Protein AF-G1VXK4-F1 (afdb_monomer)

Sequence (100 aa):
MMKHANIMLNVMNDVITPEDAVEEVRRMSDPVVYVRVPFDEMVLITRKSGYVESYDALQLTREWLHTPEDVFIRQYGFKWQPPETCIKTVLGKESKKWKD

Solvent-accessible surface area (backbone atoms only — not comparable to full-atom values): 6367 Å² total; per-residue (Å²): 133,86,78,77,61,81,60,78,80,84,59,86,90,60,83,65,44,77,63,57,52,51,57,53,44,69,72,41,94,55,55,65,41,59,42,76,42,100,90,50,50,34,36,39,32,46,44,97,87,74,50,69,49,78,42,56,37,54,60,49,40,49,50,53,76,77,37,58,68,71,58,44,28,68,74,74,70,49,90,82,79,73,56,69,66,46,52,52,50,55,66,52,57,75,75,63,76,79,85,128

Secondary structure (DSSP, 8-state):
-----------TT----HHHHHHHHHHS--SEEEEE-SS-EEEEEE-TTS-EEEEEHHHHHHHHHHS-HHHHHHHHSS-----HHHHHHHHHGGG-----

Nearest PDB structures (foldseek):
  6dqs-assembly1_D  TM=4.886E-01  e=3.356E-01  Homo sapiens
  8tkf-assembly1_A  TM=5.280E-01  e=5.584E-01  Homo sapiens
  6dr0-assembly1_C  TM=4.794E-01  e=8.181E-01  Homo sapiens
  8tkd-assembly1_A  TM=5.214E-01  e=1.756E+00  Homo sapiens
  6dqv-assembly1_A  TM=4.675E-01  e=1.871E+00  Homo sapiens

Radius of gyration: 14.8 Å; Cα contacts (8 Å, |Δi|>4): 103; chains: 1; bounding box: 38×31×47 Å

Mean predicted aligned error: 10.85 Å

pLDDT: mean 70.2, std 16.8, range [33.59, 91.75]

Structure (mmCIF, N/CA/C/O backbone):
data_AF-G1VXK4-F1
#
_entry.id   AF-G1VXK4-F1
#
loop_
_atom_site.group_PDB
_atom_site.id
_atom_site.type_symbol
_atom_site.label_atom_id
_atom_site.label_alt_id
_atom_site.label_comp_id
_atom_site.label_asym_id
_atom_site.label_entity_id
_atom_site.label_seq_id
_atom_site.pdbx_PDB_ins_code
_atom_site.Cartn_x
_atom_site.Cartn_y
_atom_site.Cartn_z
_atom_site.occupancy
_atom_site.B_iso_or_equiv
_atom_site.auth_seq_id
_atom_site.auth_comp_id
_atom_site.auth_asym_id
_atom_site.auth_atom_id
_atom_site.pdbx_PDB_model_num
ATOM 1 N N . MET A 1 1 ? -10.698 -12.811 -6.889 1.00 33.59 1 MET A N 1
ATOM 2 C CA . MET A 1 1 ? -9.793 -12.919 -5.726 1.00 33.59 1 MET A CA 1
ATOM 3 C C . MET A 1 1 ? -8.425 -12.427 -6.168 1.00 33.59 1 MET A C 1
ATOM 5 O O . MET A 1 1 ? -7.770 -13.133 -6.922 1.00 33.59 1 MET A O 1
ATOM 9 N N . MET A 1 2 ? -8.047 -11.198 -5.805 1.00 35.06 2 MET A N 1
ATOM 10 C CA . MET A 1 2 ? -6.675 -10.714 -6.005 1.00 35.06 2 MET A CA 1
ATOM 11 C C . MET A 1 2 ? -5.779 -11.490 -5.039 1.00 35.06 2 MET A C 1
ATOM 13 O O . MET A 1 2 ? -6.009 -11.469 -3.831 1.00 35.06 2 MET A O 1
ATOM 17 N N . LYS A 1 3 ? -4.826 -12.256 -5.572 1.00 36.34 3 LYS A N 1
ATOM 18 C CA . LYS A 1 3 ? -3.789 -12.887 -4.759 1.00 36.34 3 LYS A CA 1
ATOM 19 C C . LYS A 1 3 ? -2.800 -11.783 -4.414 1.00 36.34 3 LYS A C 1
ATOM 21 O O . LYS A 1 3 ? -2.017 -11.398 -5.265 1.00 36.34 3 LYS A O 1
ATOM 26 N N . HIS A 1 4 ? -2.857 -11.262 -3.193 1.00 40.41 4 HIS A N 1
ATOM 27 C CA . HIS A 1 4 ? -1.796 -10.397 -2.692 1.00 40.41 4 HIS A CA 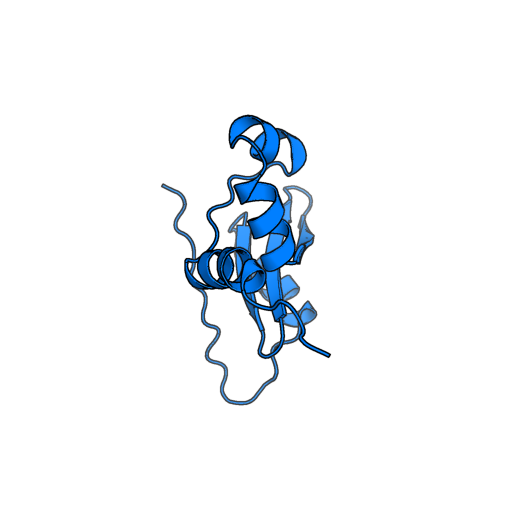1
ATOM 28 C C . HIS A 1 4 ? -0.515 -11.233 -2.640 1.00 40.41 4 HIS A C 1
ATOM 30 O O . HIS A 1 4 ? -0.370 -12.104 -1.779 1.00 40.41 4 HIS A O 1
ATOM 36 N N . ALA A 1 5 ? 0.374 -11.034 -3.611 1.00 44.16 5 ALA A N 1
ATOM 37 C CA . ALA A 1 5 ? 1.698 -11.620 -3.575 1.00 44.16 5 ALA A CA 1
ATOM 38 C C . ALA A 1 5 ? 2.446 -10.951 -2.416 1.00 44.16 5 ALA A C 1
ATOM 40 O O . ALA A 1 5 ? 2.848 -9.794 -2.495 1.00 44.16 5 ALA A O 1
ATOM 41 N N . ASN A 1 6 ? 2.556 -11.663 -1.297 1.00 44.28 6 ASN A N 1
ATOM 42 C CA . ASN A 1 6 ? 3.342 -11.228 -0.152 1.00 44.28 6 ASN A CA 1
ATOM 43 C C . ASN A 1 6 ? 4.797 -11.595 -0.456 1.00 44.28 6 ASN A C 1
ATOM 45 O O . ASN A 1 6 ? 5.294 -12.644 -0.044 1.00 44.28 6 ASN A O 1
ATOM 49 N N . ILE A 1 7 ? 5.432 -10.798 -1.312 1.00 48.62 7 ILE A N 1
ATOM 50 C CA . ILE A 1 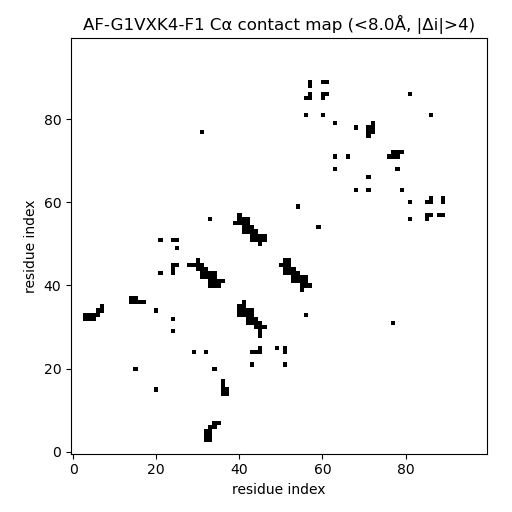7 ? 6.789 -11.066 -1.773 1.00 48.62 7 ILE A CA 1
ATOM 51 C C . ILE A 1 7 ? 7.739 -10.552 -0.699 1.00 48.62 7 ILE A C 1
ATOM 53 O O . ILE A 1 7 ? 8.207 -9.419 -0.730 1.00 48.62 7 ILE A O 1
ATOM 57 N N . MET A 1 8 ? 8.016 -11.400 0.291 1.00 45.53 8 MET A N 1
ATOM 58 C CA . MET A 1 8 ? 9.230 -11.250 1.084 1.00 45.53 8 MET A CA 1
ATOM 59 C C . MET A 1 8 ? 10.391 -11.685 0.190 1.00 45.53 8 MET 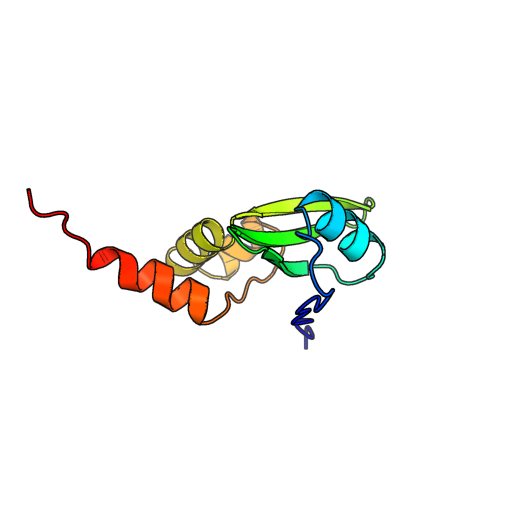A C 1
ATOM 61 O O . MET A 1 8 ? 10.692 -12.875 0.094 1.00 45.53 8 MET A O 1
ATOM 65 N N . LEU A 1 9 ? 10.999 -10.724 -0.510 1.00 47.28 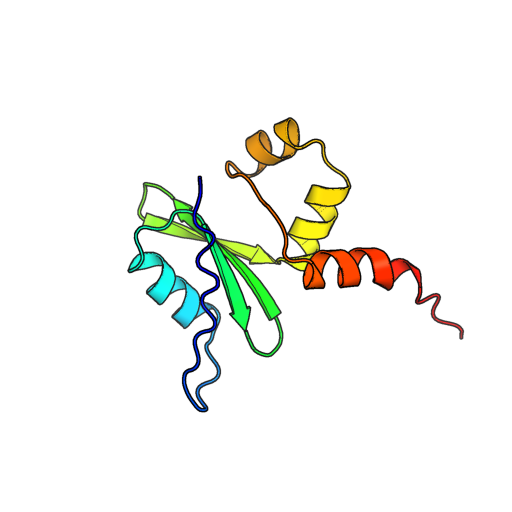9 LEU A N 1
ATOM 66 C CA . LEU A 1 9 ? 12.232 -10.939 -1.260 1.00 47.28 9 LEU A CA 1
ATOM 67 C C . LEU A 1 9 ? 13.353 -11.247 -0.263 1.00 47.28 9 LEU A C 1
ATOM 69 O O . LEU A 1 9 ? 14.015 -10.363 0.270 1.00 47.28 9 LEU A O 1
ATOM 73 N N . ASN A 1 10 ? 13.522 -12.531 0.040 1.00 41.59 10 ASN A N 1
ATOM 74 C CA . ASN A 1 10 ? 14.581 -13.029 0.903 1.00 41.59 10 ASN A CA 1
ATOM 75 C C . ASN A 1 10 ? 15.868 -13.180 0.082 1.00 41.59 10 ASN A C 1
ATOM 77 O O . ASN A 1 10 ? 16.326 -14.295 -0.169 1.00 41.59 10 ASN A O 1
ATOM 81 N N . VAL A 1 11 ? 16.428 -12.056 -0.370 1.00 44.03 11 VAL A N 1
ATOM 82 C CA . VAL A 1 11 ? 17.771 -12.019 -0.952 1.00 44.03 11 VAL A CA 1
ATOM 83 C C . VAL A 1 11 ? 18.725 -11.683 0.184 1.00 44.03 11 VAL A C 1
ATOM 85 O O . VAL A 1 11 ? 18.691 -10.602 0.763 1.00 44.03 11 VAL A O 1
ATOM 88 N N . MET A 1 12 ? 19.507 -12.680 0.586 1.00 36.31 12 MET A N 1
ATOM 89 C CA . MET A 1 12 ? 20.525 -12.559 1.621 1.00 36.31 12 MET A CA 1
ATOM 90 C C . MET A 1 12 ? 21.428 -11.349 1.323 1.00 36.31 12 MET A C 1
ATOM 92 O O . MET A 1 12 ? 22.199 -11.388 0.376 1.00 36.31 12 MET A O 1
ATOM 96 N N . ASN A 1 13 ? 21.372 -10.325 2.178 1.00 41.97 13 ASN A N 1
ATOM 97 C CA . ASN A 1 13 ? 22.352 -9.235 2.293 1.00 41.97 13 ASN A CA 1
ATOM 98 C C . ASN A 1 13 ? 22.433 -8.144 1.207 1.00 41.97 13 ASN A C 1
ATOM 100 O O . ASN A 1 13 ? 23.309 -7.290 1.332 1.00 41.97 13 ASN A O 1
ATOM 104 N N . ASP A 1 14 ? 21.523 -8.077 0.238 1.00 46.38 14 ASP A N 1
ATOM 105 C CA . ASP A 1 14 ? 21.409 -6.892 -0.624 1.00 46.38 14 ASP A CA 1
ATOM 106 C C . ASP A 1 14 ? 20.244 -6.027 -0.142 1.00 46.38 14 ASP A C 1
ATOM 108 O O . ASP A 1 14 ? 19.104 -6.482 -0.023 1.00 46.38 14 ASP A O 1
ATOM 112 N N . VAL A 1 15 ? 20.543 -4.776 0.211 1.00 53.62 15 VAL A N 1
ATOM 113 C CA . VAL A 1 15 ? 19.527 -3.769 0.521 1.00 53.62 15 VAL A CA 1
ATOM 114 C C . VAL A 1 15 ? 18.732 -3.553 -0.762 1.00 53.62 15 VAL A C 1
ATOM 116 O O . VAL A 1 15 ? 19.162 -2.795 -1.622 1.00 53.62 15 VAL A O 1
ATOM 119 N N . ILE A 1 16 ? 17.599 -4.245 -0.904 1.00 58.53 16 ILE A N 1
ATOM 120 C CA . ILE A 1 16 ? 16.706 -4.060 -2.049 1.00 58.53 16 ILE A CA 1
ATOM 121 C C . ILE A 1 16 ? 16.291 -2.600 -2.055 1.00 58.53 16 ILE A C 1
ATOM 123 O O . ILE A 1 16 ? 15.629 -2.122 -1.125 1.00 58.53 16 ILE A O 1
ATOM 127 N N . THR A 1 17 ? 16.734 -1.887 -3.083 1.00 65.19 17 THR A N 1
ATOM 128 C CA . THR A 1 17 ? 16.385 -0.488 -3.245 1.00 65.19 17 THR A CA 1
ATOM 129 C C . THR A 1 17 ? 14.956 -0.388 -3.781 1.00 65.19 17 THR A C 1
ATOM 131 O O . THR A 1 17 ? 14.436 -1.328 -4.394 1.00 65.19 17 THR A O 1
ATOM 134 N N . PRO A 1 18 ? 14.281 0.753 -3.585 1.00 65.31 18 PRO A N 1
ATOM 135 C CA . PRO A 1 18 ? 13.005 1.018 -4.244 1.00 65.31 18 PRO A CA 1
ATOM 136 C C . PRO A 1 18 ? 13.056 0.825 -5.770 1.00 65.31 18 PRO A C 1
ATOM 138 O O . PRO A 1 18 ? 12.046 0.475 -6.375 1.00 65.31 18 PRO A O 1
ATOM 141 N N . GLU A 1 19 ? 14.221 1.030 -6.390 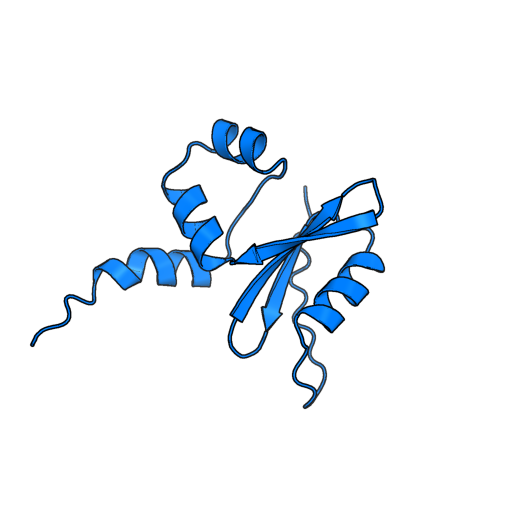1.00 69.25 19 GLU A N 1
ATOM 142 C CA . GLU A 1 19 ? 14.433 0.873 -7.832 1.00 69.25 19 GLU A CA 1
ATOM 143 C C . GLU A 1 19 ? 14.420 -0.606 -8.247 1.00 69.25 19 GLU A C 1
ATOM 145 O O . GLU A 1 19 ? 13.685 -0.968 -9.169 1.00 69.25 19 GLU A O 1
ATOM 150 N N . ASP A 1 20 ? 15.114 -1.476 -7.503 1.00 70.12 20 ASP A N 1
ATOM 151 C CA . ASP A 1 20 ? 15.079 -2.935 -7.705 1.00 70.12 20 ASP A CA 1
ATOM 152 C C . ASP A 1 20 ? 13.651 -3.481 -7.586 1.00 70.12 20 ASP A C 1
ATOM 154 O O . ASP A 1 20 ? 13.196 -4.294 -8.394 1.00 70.12 20 ASP A O 1
ATOM 158 N N . ALA A 1 21 ? 12.905 -2.980 -6.600 1.00 68.69 21 ALA A N 1
ATOM 159 C CA . ALA A 1 21 ? 11.515 -3.352 -6.395 1.00 68.69 21 ALA A CA 1
ATOM 160 C C . ALA A 1 21 ? 10.623 -2.955 -7.586 1.00 68.69 21 ALA A C 1
ATOM 162 O O . ALA A 1 21 ? 9.760 -3.728 -8.000 1.00 68.69 21 ALA A O 1
ATOM 163 N N . VAL A 1 22 ? 10.840 -1.775 -8.174 1.00 69.44 22 VAL A N 1
ATOM 164 C CA . VAL A 1 22 ? 10.116 -1.321 -9.372 1.00 69.44 22 VAL A CA 1
ATOM 165 C C . VAL A 1 22 ? 10.433 -2.196 -10.585 1.00 69.44 22 VAL A C 1
ATOM 167 O O . VAL A 1 22 ? 9.518 -2.548 -11.337 1.00 69.44 22 VAL A O 1
ATOM 170 N N . GLU A 1 23 ? 11.695 -2.577 -10.784 1.00 72.38 23 GLU A N 1
ATOM 171 C CA . GLU A 1 23 ? 12.083 -3.476 -11.876 1.00 72.38 23 GLU A CA 1
ATOM 172 C C . GLU A 1 23 ? 11.479 -4.876 -11.724 1.00 72.38 23 GLU A C 1
ATOM 174 O O . GLU A 1 23 ? 10.974 -5.445 -12.698 1.00 72.38 23 GLU A O 1
ATOM 179 N N . GLU A 1 24 ? 11.463 -5.417 -10.507 1.00 69.56 24 GLU A N 1
ATOM 180 C CA . GLU A 1 24 ? 10.860 -6.716 -10.211 1.00 69.56 24 GLU A CA 1
ATOM 181 C C . GLU A 1 24 ? 9.341 -6.697 -10.458 1.00 69.56 24 GLU A C 1
ATOM 183 O O . GLU A 1 24 ? 8.780 -7.597 -11.092 1.00 69.56 24 GLU A O 1
ATOM 188 N N . VAL A 1 25 ? 8.670 -5.622 -10.038 1.00 69.75 25 VAL A N 1
ATOM 189 C CA . VAL A 1 25 ? 7.230 -5.419 -10.248 1.00 69.75 25 VAL A CA 1
ATOM 190 C C . VAL A 1 25 ? 6.879 -5.218 -11.721 1.00 69.75 25 VAL A C 1
ATOM 192 O O . VAL A 1 25 ? 5.813 -5.646 -12.145 1.00 69.75 25 VAL A O 1
ATOM 195 N N . ARG A 1 26 ? 7.770 -4.660 -12.550 1.00 66.06 26 ARG A N 1
ATOM 196 C CA . ARG A 1 26 ? 7.569 -4.655 -14.013 1.00 66.06 26 ARG A CA 1
ATOM 197 C C . ARG A 1 26 ? 7.608 -6.054 -14.623 1.00 66.06 26 ARG A C 1
ATOM 199 O O . ARG A 1 26 ? 6.936 -6.292 -15.626 1.00 66.06 26 ARG A O 1
ATOM 206 N N . ARG A 1 27 ? 8.412 -6.964 -14.065 1.00 65.44 27 ARG A N 1
ATOM 207 C CA . ARG A 1 27 ? 8.521 -8.354 -14.545 1.00 65.44 27 ARG A CA 1
ATOM 208 C C . ARG A 1 27 ? 7.327 -9.196 -14.114 1.00 65.44 27 ARG A C 1
ATOM 210 O O . ARG A 1 27 ? 6.905 -10.086 -14.851 1.00 65.44 27 ARG A O 1
ATOM 217 N N . MET A 1 28 ? 6.767 -8.913 -12.942 1.00 63.84 28 MET A N 1
ATOM 218 C CA . MET A 1 28 ? 5.555 -9.560 -12.459 1.00 63.84 28 MET A CA 1
ATOM 219 C C . MET A 1 28 ? 4.335 -8.885 -13.081 1.00 63.84 28 MET A C 1
ATOM 221 O O . MET A 1 28 ? 4.088 -7.709 -12.877 1.00 63.84 28 MET A O 1
ATOM 225 N N . SER A 1 29 ? 3.520 -9.617 -13.841 1.00 57.34 29 SER A N 1
ATOM 226 C CA . SER A 1 29 ? 2.283 -9.078 -14.442 1.00 57.34 29 SER A CA 1
ATOM 227 C C . SER A 1 29 ? 1.183 -8.727 -13.417 1.00 57.34 29 SER A C 1
ATOM 229 O O . SER A 1 29 ? 0.006 -8.662 -13.777 1.00 57.34 29 SER A O 1
ATOM 231 N N . ASP A 1 30 ? 1.539 -8.547 -12.144 1.00 61.16 30 ASP A N 1
ATOM 232 C CA . ASP A 1 30 ? 0.623 -8.212 -11.064 1.00 61.16 30 ASP A CA 1
ATOM 233 C C . ASP A 1 30 ? 0.388 -6.689 -11.031 1.00 61.16 30 ASP A C 1
ATOM 235 O O . ASP A 1 30 ? 1.340 -5.909 -11.127 1.00 61.16 30 ASP A O 1
ATOM 239 N N . PRO A 1 31 ? -0.869 -6.226 -10.934 1.00 68.62 31 PRO A N 1
ATOM 240 C CA . PRO A 1 31 ? -1.180 -4.804 -11.031 1.00 68.62 31 PRO A CA 1
ATOM 241 C C . PRO A 1 31 ? -0.786 -4.001 -9.785 1.00 68.62 31 PRO A C 1
ATOM 243 O O . PRO A 1 31 ? -0.613 -2.789 -9.899 1.00 68.62 31 PRO A O 1
ATOM 246 N N . VAL A 1 32 ? -0.676 -4.632 -8.609 1.00 69.62 32 VAL A N 1
ATOM 247 C CA . VAL A 1 32 ? -0.368 -3.954 -7.339 1.00 69.62 32 VAL A CA 1
ATOM 248 C C . VAL A 1 32 ? 0.483 -4.862 -6.462 1.00 69.62 32 VAL A C 1
ATOM 250 O O . VAL A 1 32 ? 0.046 -5.943 -6.074 1.00 69.62 32 VAL A O 1
ATOM 253 N N . VAL A 1 33 ? 1.667 -4.393 -6.084 1.00 72.94 33 VAL A N 1
ATOM 254 C CA . VAL A 1 33 ? 2.603 -5.135 -5.241 1.00 72.94 33 VAL A CA 1
ATOM 255 C C . VAL A 1 33 ? 2.937 -4.317 -4.004 1.00 72.94 33 VAL A C 1
ATOM 257 O O . VAL A 1 33 ? 3.298 -3.145 -4.083 1.00 72.94 33 VAL A O 1
ATOM 260 N N . TYR A 1 34 ? 2.808 -4.951 -2.844 1.00 70.38 34 TYR A N 1
ATOM 261 C CA . TYR A 1 34 ? 3.299 -4.401 -1.590 1.00 70.38 34 TYR A CA 1
ATOM 262 C C . TYR A 1 34 ? 4.758 -4.801 -1.404 1.00 70.38 34 TYR A C 1
ATOM 264 O O . TYR A 1 34 ? 5.077 -5.990 -1.434 1.00 70.38 34 TYR A O 1
ATOM 272 N N . VAL A 1 35 ? 5.627 -3.819 -1.193 1.00 71.00 35 VAL A N 1
ATOM 273 C CA . VAL A 1 35 ? 7.055 -4.036 -0.992 1.00 71.00 35 VAL A CA 1
ATOM 274 C C . VAL A 1 35 ? 7.461 -3.467 0.352 1.00 71.00 35 VAL A C 1
ATOM 276 O O . VAL A 1 35 ? 7.184 -2.317 0.682 1.00 71.00 35 VAL A O 1
ATOM 279 N N . ARG A 1 36 ? 8.159 -4.289 1.129 1.00 66.44 36 ARG A N 1
ATOM 280 C CA . ARG A 1 36 ? 8.770 -3.876 2.383 1.00 66.44 36 ARG A CA 1
ATOM 281 C C . ARG A 1 36 ? 10.279 -3.864 2.203 1.00 66.44 36 ARG A C 1
ATOM 283 O O . ARG A 1 36 ? 10.885 -4.927 2.097 1.00 66.44 36 ARG A O 1
ATOM 290 N N . VAL A 1 37 ? 10.860 -2.672 2.167 1.00 65.19 37 VAL A N 1
ATOM 291 C CA . VAL A 1 37 ? 12.312 -2.478 2.188 1.00 65.19 37 VAL A CA 1
ATOM 292 C C . VAL A 1 37 ? 12.766 -2.241 3.641 1.00 65.19 37 VAL A C 1
ATOM 294 O O . VAL A 1 37 ? 11.931 -2.002 4.516 1.00 65.19 37 VAL A O 1
ATOM 297 N N . PRO A 1 38 ? 14.066 -2.360 3.966 1.00 54.50 38 PRO A N 1
ATOM 298 C CA . PRO A 1 38 ? 14.533 -2.392 5.358 1.00 54.50 38 PRO A CA 1
ATOM 299 C C . PRO A 1 38 ? 14.148 -1.165 6.201 1.00 54.50 38 PRO A C 1
ATOM 301 O O . PRO A 1 38 ? 14.006 -1.288 7.417 1.00 54.50 38 PRO A O 1
ATOM 304 N N . PHE A 1 39 ? 13.963 -0.005 5.562 1.00 60.06 39 PHE A N 1
ATOM 305 C CA . PHE A 1 39 ? 13.653 1.267 6.223 1.00 60.06 39 PHE A CA 1
ATOM 306 C C . PHE A 1 39 ? 12.315 1.894 5.795 1.00 60.06 39 PHE A C 1
ATOM 308 O O . PHE A 1 39 ? 11.859 2.815 6.467 1.00 60.06 39 PHE A O 1
ATOM 315 N N . ASP A 1 40 ? 11.651 1.357 4.764 1.00 65.81 40 ASP A N 1
ATOM 316 C CA . ASP A 1 40 ? 10.426 1.919 4.181 1.00 65.81 40 ASP A CA 1
ATOM 317 C C . ASP A 1 40 ? 9.424 0.825 3.775 1.00 65.81 40 ASP A C 1
ATOM 319 O O . ASP A 1 40 ? 9.776 -0.303 3.421 1.00 65.81 40 ASP A O 1
ATOM 323 N N . GLU A 1 41 ? 8.139 1.166 3.819 1.00 76.44 41 GLU A N 1
ATOM 324 C CA . GLU A 1 41 ? 7.045 0.324 3.331 1.00 76.44 41 GLU A CA 1
ATOM 325 C C . GLU A 1 41 ? 6.403 1.034 2.135 1.00 76.44 41 GLU A C 1
ATOM 327 O O . GLU A 1 41 ? 5.948 2.170 2.252 1.00 76.44 41 GLU A O 1
ATOM 332 N N . MET A 1 42 ? 6.362 0.379 0.975 1.00 81.88 42 MET A N 1
ATOM 333 C CA . MET A 1 42 ? 5.926 0.982 -0.285 1.00 81.88 42 MET A CA 1
ATOM 334 C C . MET A 1 42 ? 4.872 0.128 -0.990 1.00 81.88 42 MET A C 1
ATOM 336 O O . MET A 1 42 ? 4.848 -1.099 -0.888 1.00 81.88 42 MET A O 1
ATOM 340 N N . VAL A 1 43 ? 4.003 0.786 -1.751 1.00 80.19 43 VAL A N 1
ATOM 341 C CA . VAL A 1 43 ? 3.046 0.147 -2.659 1.00 80.19 43 VAL A CA 1
ATOM 342 C C . VAL A 1 43 ? 3.417 0.529 -4.079 1.00 80.19 43 VAL A C 1
ATOM 344 O O . VAL A 1 43 ? 3.472 1.712 -4.410 1.00 80.19 43 VAL A O 1
ATOM 347 N N . LEU A 1 44 ? 3.674 -0.474 -4.910 1.00 81.75 44 LEU A N 1
ATOM 348 C CA . LEU A 1 44 ? 4.030 -0.313 -6.312 1.00 81.75 44 LEU A CA 1
ATOM 349 C C . LEU A 1 44 ? 2.863 -0.743 -7.195 1.00 81.75 44 LEU A C 1
ATOM 351 O O . LEU A 1 44 ? 2.267 -1.798 -6.977 1.00 81.75 44 LEU A O 1
ATOM 355 N N . ILE A 1 45 ? 2.527 0.073 -8.191 1.00 78.19 45 ILE A N 1
ATOM 356 C CA . ILE A 1 45 ? 1.364 -0.147 -9.056 1.00 78.19 45 ILE A CA 1
ATOM 357 C C . ILE A 1 45 ? 1.781 -0.094 -10.507 1.00 78.19 45 ILE A C 1
ATOM 359 O O . ILE A 1 45 ? 2.150 0.966 -11.012 1.00 78.19 45 ILE A O 1
ATOM 363 N N . THR A 1 46 ? 1.645 -1.220 -11.199 1.00 78.50 46 THR A N 1
ATOM 364 C CA . THR A 1 46 ? 1.912 -1.303 -12.633 1.00 78.50 46 THR A CA 1
ATOM 365 C C . THR A 1 46 ? 0.664 -0.907 -13.410 1.00 78.50 46 THR A C 1
ATOM 367 O O . THR A 1 46 ? -0.347 -1.614 -13.439 1.00 78.50 46 THR A O 1
ATOM 370 N N . ARG A 1 47 ? 0.721 0.244 -14.083 1.00 75.44 47 ARG A N 1
ATOM 371 C CA . ARG A 1 47 ? -0.333 0.690 -14.999 1.00 75.44 47 ARG A CA 1
ATOM 372 C C . ARG A 1 47 ? -0.242 -0.057 -16.329 1.00 75.44 47 ARG A C 1
ATOM 374 O O . ARG A 1 47 ? 0.819 -0.527 -16.729 1.00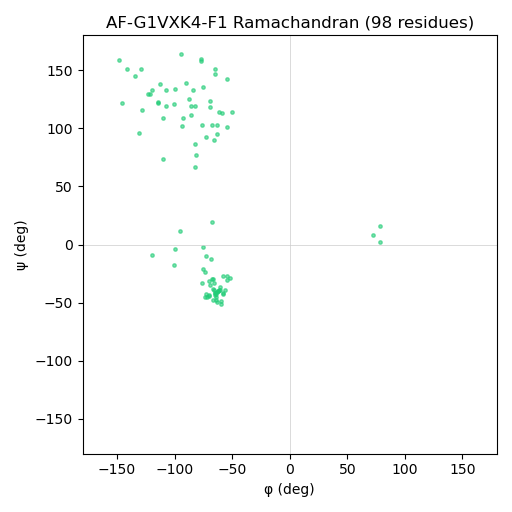 75.44 47 ARG A O 1
ATOM 381 N N . LYS A 1 48 ? -1.348 -0.075 -17.084 1.00 71.31 48 LYS A N 1
ATOM 382 C CA . LYS A 1 48 ? -1.413 -0.689 -18.429 1.00 71.31 48 LYS A CA 1
ATOM 383 C C . LYS A 1 48 ? -0.346 -0.164 -19.399 1.00 71.31 48 LYS A C 1
ATOM 385 O O . LYS A 1 48 ? 0.054 -0.892 -20.297 1.00 71.31 48 LYS A O 1
ATOM 390 N N . SER A 1 49 ? 0.121 1.070 -19.210 1.00 73.62 49 SER A N 1
ATOM 391 C CA . SER A 1 49 ? 1.190 1.678 -20.013 1.00 73.62 49 SER A CA 1
ATOM 392 C C . SER A 1 49 ? 2.600 1.165 -19.675 1.00 73.62 49 SER A C 1
ATOM 394 O O . SER A 1 49 ? 3.560 1.636 -20.272 1.00 73.62 49 SER A O 1
ATOM 396 N N . GLY A 1 50 ? 2.758 0.271 -18.691 1.00 70.31 50 GLY A N 1
ATOM 397 C CA . GLY A 1 50 ? 4.064 -0.179 -18.182 1.00 70.31 50 GLY A CA 1
ATOM 398 C C . GLY A 1 50 ? 4.740 0.807 -17.218 1.00 70.31 50 GLY A C 1
ATOM 399 O O . GLY A 1 50 ? 5.849 0.561 -16.740 1.00 70.31 50 GLY A O 1
ATOM 400 N N . TYR A 1 51 ? 4.077 1.926 -16.915 1.00 79.56 51 TYR A N 1
ATOM 401 C CA . TYR A 1 51 ? 4.513 2.862 -15.884 1.00 79.56 51 TYR A CA 1
ATOM 402 C C . TYR A 1 51 ? 4.220 2.285 -14.497 1.00 79.56 51 TYR A C 1
ATOM 404 O O . TYR A 1 51 ? 3.129 1.757 -14.275 1.00 79.56 51 TYR A O 1
ATOM 412 N N . VAL A 1 52 ? 5.191 2.395 -13.591 1.00 78.31 52 VAL A N 1
ATOM 413 C CA . VAL A 1 52 ? 5.053 1.963 -12.200 1.00 78.31 52 VAL A CA 1
ATOM 414 C C . VA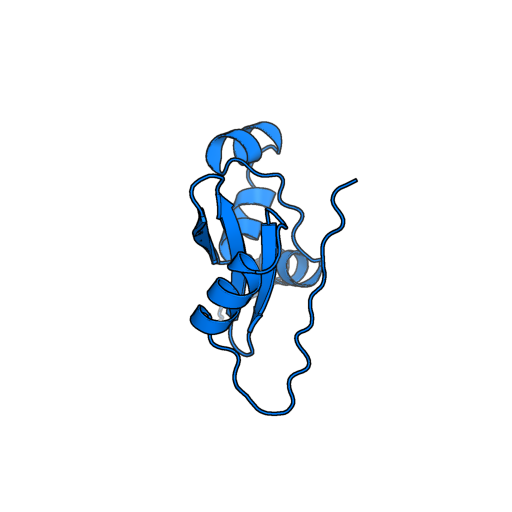L A 1 52 ? 4.960 3.205 -11.332 1.00 78.31 52 VAL A C 1
ATOM 416 O O . VAL A 1 52 ? 5.878 4.022 -11.327 1.00 78.31 52 VAL A O 1
ATOM 419 N N . GLU A 1 53 ? 3.846 3.342 -10.625 1.00 81.81 53 GLU A N 1
ATOM 420 C CA . GLU A 1 53 ? 3.686 4.346 -9.577 1.00 81.81 53 GLU A CA 1
ATOM 421 C C . GLU A 1 53 ? 4.121 3.765 -8.239 1.00 81.81 53 GLU A C 1
ATOM 423 O O . GLU A 1 53 ? 3.809 2.613 -7.934 1.00 81.81 53 GLU A O 1
ATOM 428 N N . SER A 1 54 ? 4.817 4.571 -7.444 1.00 82.75 54 SER A N 1
ATOM 429 C CA . SER A 1 54 ? 5.201 4.235 -6.082 1.00 82.75 54 SER A CA 1
ATOM 430 C C . SER A 1 54 ? 4.479 5.135 -5.091 1.00 82.75 54 SER A C 1
ATOM 432 O O . SER A 1 54 ? 4.349 6.342 -5.287 1.00 82.75 54 SER A O 1
ATOM 434 N N . TYR A 1 55 ? 4.014 4.531 -4.006 1.00 84.50 55 TYR A N 1
ATOM 435 C CA . TYR A 1 55 ? 3.332 5.228 -2.930 1.00 84.50 55 TYR A CA 1
ATOM 436 C C . TYR A 1 55 ? 3.880 4.770 -1.579 1.00 84.50 55 TYR A C 1
ATOM 438 O O . TYR A 1 55 ? 4.189 3.591 -1.403 1.00 84.50 55 TYR A O 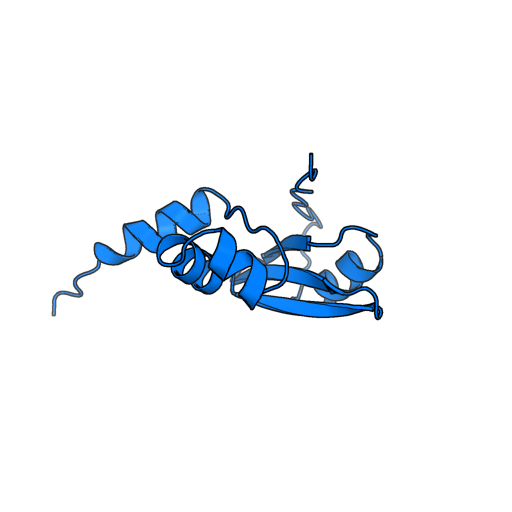1
ATOM 446 N N . ASP A 1 56 ? 3.949 5.682 -0.611 1.00 85.50 56 ASP A N 1
ATOM 447 C CA . ASP A 1 56 ? 4.256 5.339 0.778 1.00 85.50 56 ASP A CA 1
ATOM 448 C C . ASP A 1 56 ? 3.085 4.558 1.392 1.00 85.50 56 ASP A C 1
ATOM 450 O O . ASP A 1 56 ? 1.934 5.012 1.393 1.00 85.50 56 ASP A O 1
ATOM 454 N N . ALA A 1 57 ? 3.364 3.359 1.902 1.00 85.94 57 ALA A N 1
ATOM 455 C CA . ALA A 1 57 ? 2.323 2.468 2.390 1.00 85.94 57 ALA A CA 1
ATOM 456 C C . ALA A 1 57 ? 1.669 2.975 3.679 1.00 85.94 57 ALA A C 1
ATOM 458 O O . ALA A 1 57 ? 0.478 2.733 3.887 1.00 85.94 57 ALA A O 1
ATOM 459 N N . LEU A 1 58 ? 2.396 3.688 4.545 1.00 86.81 58 LEU A N 1
ATOM 460 C CA . LEU A 1 58 ? 1.845 4.219 5.794 1.00 86.81 58 LEU A CA 1
ATOM 461 C C . LEU A 1 58 ? 0.909 5.400 5.525 1.00 86.81 58 LEU A C 1
ATOM 463 O O . LEU A 1 58 ? -0.179 5.466 6.102 1.00 86.81 58 LEU A O 1
ATOM 467 N N . GLN A 1 59 ? 1.293 6.298 4.621 1.00 86.56 59 GLN A N 1
ATOM 468 C CA . GLN A 1 59 ? 0.476 7.408 4.158 1.00 86.56 59 GLN A CA 1
ATOM 469 C C . GLN A 1 59 ? -0.778 6.888 3.455 1.00 86.56 59 GLN A C 1
ATOM 471 O O . GLN A 1 59 ? -1.879 7.270 3.848 1.00 86.56 59 GLN A O 1
ATOM 476 N N . LEU A 1 60 ? -0.641 5.950 2.510 1.00 88.62 60 LEU A N 1
ATOM 477 C CA . LEU A 1 60 ? -1.790 5.308 1.861 1.00 88.62 60 LEU A CA 1
ATOM 478 C C . LEU A 1 60 ? -2.712 4.623 2.865 1.00 88.62 60 LEU A C 1
ATOM 480 O O . LEU A 1 60 ? -3.928 4.725 2.751 1.00 88.62 60 LEU A O 1
ATOM 484 N N . THR A 1 61 ? -2.154 3.919 3.854 1.00 89.19 61 THR A N 1
ATOM 485 C CA . THR A 1 61 ? -2.945 3.266 4.908 1.00 89.19 61 THR A CA 1
ATOM 486 C C . THR A 1 61 ? -3.725 4.290 5.723 1.00 89.19 61 THR A C 1
ATOM 488 O O . THR A 1 61 ? -4.888 4.058 6.046 1.00 89.19 61 THR A O 1
ATOM 491 N N . ARG A 1 62 ? -3.120 5.441 6.031 1.00 89.44 62 ARG A N 1
ATOM 492 C CA . ARG A 1 62 ? -3.803 6.539 6.716 1.00 89.44 62 ARG A CA 1
ATOM 493 C C . ARG A 1 62 ? -4.940 7.103 5.872 1.00 89.44 62 ARG A C 1
ATOM 495 O O . ARG A 1 62 ? -6.044 7.247 6.383 1.00 89.44 62 ARG A O 1
ATOM 502 N N . GLU A 1 63 ? -4.699 7.386 4.597 1.00 89.50 63 GLU A N 1
ATOM 503 C CA . GLU A 1 63 ? -5.745 7.889 3.700 1.00 89.50 63 GLU A CA 1
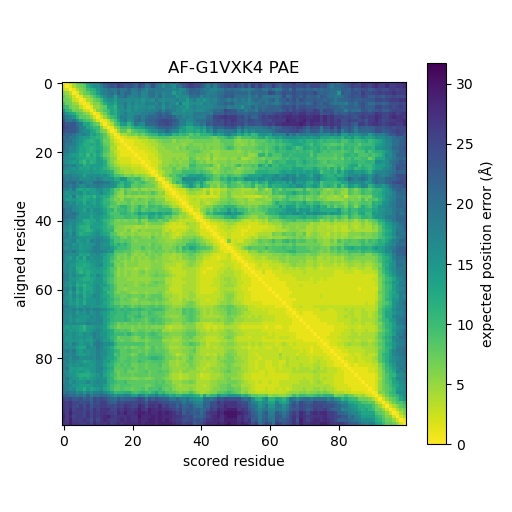ATOM 504 C C . GLU A 1 63 ? -6.871 6.867 3.520 1.00 89.50 63 GLU A C 1
ATOM 506 O O . GLU A 1 63 ? -8.042 7.228 3.606 1.00 89.50 63 GLU A O 1
ATOM 511 N N . TRP A 1 64 ? -6.536 5.584 3.383 1.00 90.44 64 TRP A N 1
ATOM 512 C CA . TRP A 1 64 ? -7.500 4.487 3.295 1.00 90.44 64 TRP A CA 1
ATOM 513 C C . TRP A 1 64 ? -8.370 4.357 4.552 1.00 90.44 64 TRP A C 1
ATOM 515 O O . TRP A 1 64 ? -9.571 4.144 4.437 1.00 90.44 64 TRP A O 1
ATOM 525 N N . LEU A 1 65 ? -7.806 4.546 5.751 1.00 89.44 65 LEU A N 1
ATOM 526 C CA . LEU A 1 65 ? -8.573 4.514 7.006 1.00 89.44 65 LEU A CA 1
ATOM 527 C C . LEU A 1 65 ? -9.575 5.672 7.132 1.00 89.44 65 LEU A C 1
ATOM 529 O O . LEU A 1 65 ? -10.598 5.522 7.799 1.00 89.44 65 LEU A O 1
ATOM 533 N N . HIS A 1 66 ? -9.284 6.822 6.521 1.00 89.06 66 HIS A N 1
ATOM 534 C CA . HIS A 1 66 ? -10.121 8.024 6.604 1.00 89.06 66 HIS A CA 1
ATOM 535 C C . HIS A 1 66 ? -11.031 8.234 5.386 1.00 89.06 66 HIS A C 1
ATOM 537 O O . HIS A 1 66 ? -11.847 9.157 5.395 1.00 89.06 66 HIS A O 1
ATOM 543 N N . THR A 1 67 ? -10.923 7.390 4.359 1.00 88.94 67 THR A N 1
ATOM 544 C CA . THR A 1 67 ? -11.639 7.552 3.091 1.00 88.94 67 THR A CA 1
ATOM 545 C C . THR A 1 67 ? -12.541 6.344 2.837 1.00 88.94 67 THR A C 1
ATOM 547 O O . THR A 1 67 ? -12.081 5.209 2.950 1.00 88.94 67 THR A O 1
ATOM 550 N N . PRO A 1 68 ? -13.815 6.539 2.453 1.00 91.75 68 PRO A N 1
ATOM 551 C CA . PRO A 1 68 ? -14.665 5.441 1.998 1.00 91.75 68 PRO A CA 1
ATOM 552 C C . PRO A 1 68 ? -14.020 4.653 0.847 1.00 91.75 68 PRO A C 1
ATOM 554 O O . PRO A 1 68 ? -13.397 5.241 -0.039 1.00 91.75 68 PRO A O 1
ATOM 557 N N . GLU A 1 69 ? -14.195 3.326 0.827 1.00 87.94 69 GLU A N 1
ATOM 558 C CA . GLU A 1 69 ? -13.533 2.446 -0.154 1.00 87.94 69 GLU A CA 1
ATOM 559 C C . GLU A 1 69 ? -13.828 2.859 -1.609 1.00 87.94 69 GLU A C 1
ATOM 561 O O . GLU A 1 69 ? -12.929 2.838 -2.449 1.00 87.94 69 GLU A O 1
ATOM 566 N N . ASP A 1 70 ? -15.057 3.282 -1.923 1.00 90.81 70 ASP A N 1
ATOM 567 C CA . ASP A 1 70 ? -15.427 3.686 -3.284 1.00 90.81 70 ASP A CA 1
ATOM 568 C C . ASP A 1 70 ? -14.694 4.959 -3.736 1.00 90.81 70 ASP A C 1
ATOM 570 O O . ASP A 1 70 ? -14.253 5.053 -4.885 1.00 90.81 70 ASP A O 1
ATOM 574 N N . VAL A 1 71 ? -14.518 5.913 -2.818 1.00 91.00 71 VAL A N 1
ATOM 575 C CA . VAL A 1 71 ? -13.810 7.172 -3.062 1.00 91.00 71 VAL A CA 1
ATOM 576 C C . VAL A 1 71 ? -12.321 6.897 -3.231 1.00 91.00 71 VAL A C 1
ATOM 578 O O . VAL A 1 71 ? -11.715 7.381 -4.187 1.00 91.00 71 VAL A O 1
ATOM 581 N N . PHE A 1 72 ? -11.752 6.043 -2.380 1.00 89.25 72 PHE A N 1
ATOM 582 C CA . PHE A 1 72 ? -10.354 5.638 -2.476 1.00 89.25 72 PHE A CA 1
ATOM 583 C C . PHE A 1 72 ? -10.058 4.954 -3.820 1.00 89.25 72 PHE A C 1
ATOM 585 O O . PHE A 1 72 ? -9.135 5.341 -4.537 1.00 89.25 72 PHE A O 1
ATOM 592 N N . ILE A 1 73 ? -10.881 3.980 -4.225 1.00 87.00 73 ILE A N 1
ATOM 593 C CA . ILE A 1 73 ? -10.704 3.285 -5.508 1.00 87.00 73 ILE A CA 1
ATOM 594 C C . ILE A 1 73 ? -10.793 4.267 -6.680 1.00 87.00 73 ILE A C 1
ATOM 596 O O . ILE A 1 73 ? -10.026 4.141 -7.632 1.00 87.00 73 ILE A O 1
ATOM 600 N N . ARG A 1 74 ? -11.694 5.257 -6.633 1.00 87.31 74 ARG A N 1
ATOM 601 C CA . ARG A 1 74 ? -11.794 6.287 -7.682 1.00 87.31 74 ARG A CA 1
ATOM 602 C C . ARG A 1 74 ? -10.566 7.189 -7.744 1.00 87.31 74 ARG A C 1
ATOM 604 O O . ARG A 1 74 ? -10.157 7.549 -8.843 1.00 87.31 74 ARG A O 1
ATOM 611 N N . GLN A 1 75 ? -10.000 7.549 -6.596 1.00 85.75 75 GLN A N 1
ATOM 612 C CA . GLN A 1 75 ? -8.860 8.459 -6.511 1.00 85.75 75 GLN A CA 1
ATOM 613 C C . GLN A 1 75 ? -7.556 7.794 -6.960 1.00 85.75 75 GLN A C 1
ATOM 615 O O . GLN A 1 75 ? -6.813 8.375 -7.745 1.00 85.75 75 GLN A O 1
ATOM 620 N N . TYR A 1 76 ? -7.295 6.570 -6.502 1.00 83.31 76 TYR A N 1
ATOM 621 C CA . TYR A 1 76 ? -6.021 5.895 -6.762 1.00 83.31 76 TYR A CA 1
ATOM 622 C C . TYR A 1 76 ? -6.096 4.854 -7.895 1.00 83.31 76 TYR A C 1
ATOM 624 O O . TYR A 1 76 ? -5.083 4.454 -8.481 1.00 83.31 76 TYR A O 1
ATOM 632 N N . GLY A 1 77 ? -7.303 4.420 -8.262 1.00 83.44 77 GLY A N 1
ATOM 633 C CA . GLY A 1 77 ? -7.542 3.480 -9.358 1.00 83.44 77 GLY A CA 1
ATOM 634 C C . GLY A 1 77 ? -7.262 2.016 -9.010 1.00 83.44 77 GLY A C 1
ATOM 635 O O . GLY A 1 77 ? -7.115 1.203 -9.921 1.00 83.44 77 GLY A O 1
ATOM 636 N N . PHE A 1 78 ? -7.156 1.668 -7.725 1.00 82.06 78 PHE A N 1
ATOM 637 C CA . PHE A 1 78 ? -6.935 0.297 -7.267 1.00 82.06 78 PHE A CA 1
ATOM 638 C C . PHE A 1 78 ? -7.599 0.039 -5.912 1.00 82.06 78 PHE A C 1
ATOM 640 O O . PHE A 1 78 ? -7.872 0.965 -5.148 1.00 82.06 78 PHE A O 1
ATOM 647 N N . LYS A 1 79 ? -7.851 -1.238 -5.609 1.00 83.62 79 LYS A N 1
ATOM 648 C CA . LYS A 1 79 ? -8.300 -1.657 -4.281 1.00 83.62 79 LYS A CA 1
ATOM 649 C C . LYS A 1 79 ? -7.080 -1.869 -3.391 1.00 83.62 79 LYS A C 1
ATOM 651 O O . LYS A 1 79 ? -6.243 -2.718 -3.689 1.00 83.62 79 LYS A O 1
ATOM 656 N N . TRP A 1 80 ? -7.001 -1.108 -2.307 1.00 85.69 80 TRP A N 1
ATOM 657 C CA . TRP A 1 80 ? -5.953 -1.245 -1.305 1.00 85.69 80 TRP A CA 1
ATOM 658 C C . TRP A 1 80 ? -6.470 -2.030 -0.105 1.00 85.69 80 TRP A C 1
ATOM 660 O O . TRP A 1 80 ? -7.567 -1.770 0.385 1.00 85.69 80 TRP A O 1
ATOM 670 N N . GLN A 1 81 ? -5.677 -2.991 0.358 1.00 84.31 81 GLN A N 1
ATOM 671 C CA . GLN A 1 81 ? -5.897 -3.663 1.630 1.00 84.31 81 GLN A CA 1
ATOM 672 C C . GLN A 1 81 ? -4.563 -3.646 2.381 1.00 84.31 81 GLN A C 1
ATOM 674 O O . GLN A 1 81 ? -3.700 -4.480 2.095 1.00 84.31 81 GLN A O 1
ATOM 679 N N . PRO A 1 82 ? -4.356 -2.673 3.284 1.00 82.31 82 PRO A N 1
ATOM 680 C CA . PRO A 1 82 ? -3.083 -2.531 3.966 1.00 82.31 82 PRO A CA 1
ATOM 681 C C . PRO A 1 82 ? -2.796 -3.731 4.873 1.00 82.31 82 PRO A C 1
ATOM 683 O O . PRO A 1 82 ? -3.722 -4.299 5.463 1.00 82.31 82 PRO A O 1
ATOM 686 N N . PRO A 1 83 ? -1.522 -4.123 5.026 1.00 80.88 83 PRO A N 1
ATOM 687 C CA . PRO A 1 83 ? -1.153 -5.160 5.974 1.00 80.88 83 PRO A CA 1
ATOM 688 C C . PRO A 1 83 ? -1.426 -4.693 7.409 1.00 80.88 83 PRO A C 1
ATOM 690 O O . PRO A 1 83 ? -1.337 -3.505 7.736 1.00 80.88 83 PRO A O 1
ATOM 693 N N . GLU A 1 84 ? -1.713 -5.644 8.302 1.00 81.62 84 GLU A N 1
ATOM 694 C CA . GLU A 1 84 ? -2.006 -5.356 9.713 1.00 81.62 84 GLU A CA 1
ATOM 695 C C . GLU A 1 84 ? -0.913 -4.532 10.406 1.00 81.62 84 GLU A C 1
ATOM 697 O O . GLU A 1 84 ? -1.211 -3.773 11.325 1.00 81.62 84 GLU A O 1
ATOM 702 N N . THR A 1 85 ? 0.349 -4.673 9.989 1.00 81.06 85 THR A N 1
ATOM 703 C CA . THR A 1 85 ? 1.480 -3.904 10.524 1.00 81.06 85 THR A CA 1
ATOM 704 C C . THR A 1 85 ? 1.351 -2.415 10.226 1.00 81.06 85 THR A C 1
ATOM 706 O O . THR A 1 85 ? 1.519 -1.607 11.142 1.00 81.06 85 THR A O 1
ATOM 709 N N . CYS A 1 86 ? 0.985 -2.041 8.996 1.00 82.31 86 CYS A N 1
ATOM 710 C CA . CYS A 1 86 ? 0.739 -0.647 8.634 1.00 82.31 86 CYS A CA 1
ATOM 711 C C . CYS A 1 86 ? -0.472 -0.100 9.398 1.00 82.31 86 CYS A C 1
ATOM 713 O O . CYS A 1 86 ? -0.391 0.985 9.967 1.00 82.31 86 CYS A O 1
ATOM 715 N N . ILE A 1 87 ? -1.560 -0.876 9.500 1.00 84.94 87 ILE A N 1
ATOM 716 C CA . ILE A 1 87 ? -2.767 -0.477 10.246 1.00 84.94 87 ILE A CA 1
ATOM 717 C C . ILE A 1 87 ? -2.426 -0.218 11.721 1.00 84.94 87 ILE A C 1
ATOM 719 O O . ILE A 1 87 ? -2.725 0.852 12.249 1.00 84.94 87 ILE A O 1
ATOM 723 N N . LYS A 1 88 ? -1.741 -1.161 12.383 1.00 84.69 88 LYS A N 1
ATOM 724 C CA . LYS A 1 88 ? -1.299 -1.022 13.782 1.00 84.69 88 LYS A CA 1
ATOM 725 C C . LYS A 1 88 ? -0.351 0.161 13.964 1.00 84.69 88 LYS A C 1
ATOM 727 O O . LYS A 1 88 ? -0.430 0.841 14.980 1.00 84.69 88 LYS A O 1
ATOM 732 N N . THR A 1 89 ? 0.517 0.433 12.991 1.00 84.81 89 THR A N 1
ATOM 733 C CA . THR A 1 89 ? 1.455 1.564 13.046 1.00 84.81 89 THR A CA 1
ATOM 734 C C . THR A 1 89 ? 0.739 2.904 12.908 1.00 84.81 89 THR A C 1
ATOM 736 O O . THR A 1 89 ? 1.023 3.823 13.675 1.00 84.81 89 THR A O 1
ATOM 739 N N . VAL A 1 90 ? -0.206 3.024 11.972 1.00 84.50 90 VAL A N 1
ATOM 740 C CA . VAL A 1 90 ? -0.988 4.252 11.772 1.00 84.50 90 VAL A CA 1
ATOM 741 C C . VAL A 1 90 ? -1.902 4.518 12.971 1.00 84.50 90 VAL A C 1
ATOM 743 O O . VAL A 1 90 ? -1.868 5.619 13.513 1.00 84.50 90 VAL A O 1
ATOM 746 N N . LEU A 1 91 ? -2.642 3.509 13.445 1.00 84.00 91 LEU A N 1
ATOM 747 C CA . LEU A 1 91 ? -3.525 3.637 14.613 1.00 84.00 91 LEU A CA 1
ATOM 748 C C . LEU A 1 91 ? -2.743 3.800 15.930 1.00 84.00 91 LEU A C 1
ATOM 750 O O . LEU A 1 91 ? -3.158 4.529 16.825 1.00 84.00 91 LEU A O 1
ATOM 754 N N . GLY A 1 92 ? -1.583 3.152 16.059 1.00 72.50 92 GLY A N 1
ATOM 755 C CA . GLY A 1 92 ? -0.728 3.225 17.248 1.00 72.50 92 GLY A CA 1
ATOM 756 C C . GLY A 1 92 ? 0.060 4.535 17.379 1.00 72.50 92 GLY A C 1
ATOM 757 O O . GLY A 1 92 ? 0.457 4.900 18.488 1.00 72.50 92 GLY A O 1
ATOM 758 N N . LYS A 1 93 ? 0.270 5.283 16.285 1.00 57.25 93 LYS A N 1
ATOM 759 C CA . LYS A 1 93 ? 0.955 6.589 16.310 1.00 57.25 93 LYS A CA 1
ATOM 760 C C . LYS A 1 93 ? 0.125 7.723 16.931 1.00 57.25 93 LYS A C 1
ATOM 762 O O . LYS A 1 93 ? 0.718 8.743 17.270 1.00 57.25 93 LYS A O 1
ATOM 767 N N . GLU A 1 94 ? -1.169 7.539 17.216 1.00 51.81 94 GLU A N 1
ATOM 768 C CA . GLU A 1 94 ? -1.909 8.462 18.103 1.00 51.81 94 GLU A CA 1
ATOM 769 C C . GLU A 1 94 ? -1.442 8.393 19.575 1.00 51.81 94 GLU A C 1
ATOM 771 O O . GLU A 1 94 ? -1.729 9.293 20.359 1.00 51.81 94 GLU A O 1
ATOM 776 N N . SER A 1 95 ? -0.649 7.383 19.965 1.00 45.19 95 SER A N 1
ATOM 777 C CA . SER A 1 95 ? -0.165 7.216 21.349 1.00 45.19 95 SER A CA 1
ATOM 778 C C . SER A 1 95 ? 1.226 7.795 21.641 1.00 45.19 95 SER A C 1
ATOM 780 O O . SER A 1 95 ? 1.770 7.555 22.717 1.00 45.19 95 SER A O 1
ATOM 782 N N . LYS A 1 96 ? 1.815 8.601 20.749 1.00 46.03 96 LYS A N 1
ATOM 783 C CA . LYS A 1 96 ? 2.972 9.441 21.110 1.00 46.03 96 LYS A CA 1
ATOM 784 C C . LYS A 1 96 ? 2.579 10.913 21.138 1.00 46.03 96 LYS A C 1
ATOM 786 O O . LYS A 1 96 ? 3.004 11.708 20.306 1.00 46.03 96 LYS A O 1
ATOM 791 N N . LYS A 1 97 ? 1.833 11.281 22.189 1.00 41.97 97 LYS A N 1
ATOM 792 C CA . LYS A 1 97 ? 2.054 12.567 22.863 1.00 41.97 97 LYS A CA 1
ATOM 793 C C . LYS A 1 97 ? 3.534 12.592 23.240 1.00 41.97 97 LYS A C 1
ATOM 795 O O . LYS A 1 97 ? 3.944 11.918 24.184 1.00 41.97 97 LYS A O 1
ATOM 800 N N . TRP A 1 98 ? 4.335 13.306 22.460 1.00 42.84 98 TRP A N 1
ATOM 801 C CA . TRP A 1 98 ? 5.653 13.716 22.909 1.00 42.84 98 TRP A CA 1
ATOM 802 C C . TRP A 1 98 ? 5.425 14.593 24.133 1.00 42.84 98 TRP A C 1
ATOM 804 O O . TRP A 1 98 ? 4.735 15.609 24.074 1.00 42.84 98 TRP A O 1
ATOM 814 N N . LYS A 1 99 ? 5.890 14.087 25.266 1.00 46.91 99 LYS A N 1
ATOM 815 C CA . LYS A 1 99 ? 6.024 14.835 26.497 1.00 46.91 99 LYS A CA 1
ATOM 816 C C . LYS A 1 99 ? 7.461 15.337 26.467 1.00 46.91 99 LYS A C 1
ATOM 818 O O . LYS A 1 99 ? 8.360 14.518 26.621 1.00 46.91 99 LYS A O 1
ATOM 823 N N . ASP A 1 100 ? 7.623 16.606 26.122 1.00 41.66 100 ASP A N 1
ATOM 824 C CA . ASP A 1 100 ? 8.497 17.556 26.815 1.00 41.66 100 ASP A CA 1
ATOM 825 C C . ASP A 1 100 ? 8.081 18.979 26.421 1.00 41.66 100 ASP A C 1
ATOM 827 O O . ASP A 1 100 ? 8.062 19.272 25.202 1.00 41.66 100 ASP A O 1
#

Foldseek 3Di:
DQDAPPDPPPDPPDQCDPVNVLVVVLVDPRQWHWDDTPVFTWIWGQDPVRDIDIDGLLVLLLCPVVDDQVVSCVVPVDGDDRDPVSVCVNVVVVPDPPDD